Protein AF-N1U3L6-F1 (afdb_monomer)

Solvent-accessible surface area (backbone atoms only — not comparable to full-atom values): 5297 Å² total; per-residue (Å²): 109,69,66,60,43,61,68,37,44,86,75,75,50,80,61,57,45,75,47,72,54,46,48,60,44,81,92,51,69,81,52,95,73,62,80,78,53,38,54,44,71,61,44,51,55,53,51,50,55,44,52,76,67,57,35,68,64,48,56,43,60,49,66,67,55,55,58,53,55,53,49,61,76,64,57,56,67,81,58,55,66,57,74,70,73,122

Nearest PDB structures (foldseek):
  3hfg-assembly2_D  TM=6.598E-01  e=3.974E-01  Homo sapiens
  4bb5-assembly2_D  TM=6.541E-01  e=9.587E-01  Homo sapiens
  8c97-assembly1_E  TM=2.925E-01  e=5.580E+00  Escherichia coli
  3g5j-assembly2_B  TM=2.670E-01  e=7.830E+00  Clostridioides difficile 630
  5u4i-assembly1_E  TM=2.080E-01  e=7.317E+00  Escherichia coli K-12

Structure (mmCIF, N/CA/C/O backbone):
data_AF-N1U3L6-F1
#
_entry.id   AF-N1U3L6-F1
#
loop_
_atom_site.group_PDB
_atom_site.id
_atom_site.type_symbol
_atom_site.label_atom_id
_atom_site.label_alt_id
_atom_site.label_comp_id
_atom_site.label_asym_id
_atom_site.label_entity_id
_atom_site.label_seq_id
_atom_site.pdbx_PDB_ins_code
_atom_site.Cartn_x
_atom_site.Cartn_y
_atom_site.Cartn_z
_atom_site.occupancy
_atom_site.B_iso_or_equiv
_atom_site.auth_seq_id
_atom_site.auth_comp_id
_atom_site.auth_asym_id
_atom_site.auth_atom_id
_atom_site.pdbx_PDB_model_num
ATOM 1 N N . MET A 1 1 ? 3.647 4.189 12.993 1.00 89.25 1 MET A N 1
ATOM 2 C CA . MET A 1 1 ? 2.313 4.268 12.350 1.00 89.25 1 MET A CA 1
ATOM 3 C C . MET A 1 1 ? 1.181 3.892 13.301 1.00 89.25 1 MET A C 1
ATOM 5 O O . MET A 1 1 ? 0.169 4.575 13.273 1.00 89.25 1 MET A O 1
ATOM 9 N N . GLU A 1 2 ? 1.341 2.886 14.170 1.00 92.75 2 GLU A N 1
ATOM 10 C CA . GLU A 1 2 ? 0.291 2.515 15.140 1.00 92.75 2 GLU A CA 1
ATOM 11 C C . GLU A 1 2 ? -0.064 3.629 16.139 1.00 92.75 2 GLU A C 1
ATOM 13 O O . GLU A 1 2 ? -1.245 3.865 16.375 1.00 92.75 2 GLU A O 1
ATOM 18 N N . ALA A 1 3 ? 0.925 4.380 16.641 1.00 95.81 3 ALA A N 1
ATOM 19 C CA . ALA A 1 3 ? 0.675 5.540 17.506 1.00 95.81 3 ALA A CA 1
ATOM 20 C C . ALA A 1 3 ? -0.227 6.588 16.823 1.00 95.81 3 ALA A C 1
ATOM 22 O O . ALA A 1 3 ? -1.312 6.880 17.318 1.00 95.81 3 ALA A O 1
ATOM 23 N N . LEU A 1 4 ? 0.157 7.042 15.621 1.00 96.19 4 LEU A N 1
ATOM 24 C CA . LEU A 1 4 ? -0.633 7.979 14.811 1.00 96.19 4 LEU A CA 1
ATOM 25 C C . LEU A 1 4 ? -2.062 7.472 14.576 1.00 96.19 4 LEU A C 1
ATOM 27 O O . LEU A 1 4 ? -3.021 8.225 14.694 1.00 96.19 4 LEU A O 1
ATOM 31 N N . ARG A 1 5 ? -2.219 6.182 14.258 1.00 96.06 5 ARG A N 1
ATOM 32 C CA . ARG A 1 5 ? -3.535 5.564 14.062 1.00 96.06 5 ARG A CA 1
ATOM 33 C C . ARG A 1 5 ? -4.394 5.663 15.323 1.00 96.06 5 ARG A C 1
ATOM 35 O O . ARG A 1 5 ? -5.583 5.942 15.205 1.00 96.06 5 ARG A O 1
ATOM 42 N N . GLY A 1 6 ? -3.812 5.438 16.500 1.00 96.50 6 GLY A N 1
ATOM 43 C CA . GLY A 1 6 ? -4.491 5.615 17.784 1.00 96.50 6 GLY A CA 1
ATOM 44 C C . GLY A 1 6 ? -4.920 7.064 18.020 1.00 96.50 6 GLY A C 1
ATOM 45 O O . GLY A 1 6 ? -6.080 7.310 18.348 1.00 96.50 6 GLY A O 1
ATOM 46 N N . GLU A 1 7 ? -4.020 8.015 17.775 1.00 97.56 7 GLU A N 1
ATOM 47 C CA . GLU A 1 7 ? -4.257 9.452 17.969 1.00 97.56 7 GLU A CA 1
ATOM 48 C C . GLU A 1 7 ? -5.388 9.992 17.090 1.00 97.56 7 GLU A C 1
ATOM 50 O O . GLU A 1 7 ? -6.248 10.739 17.565 1.00 97.56 7 GLU A O 1
ATOM 55 N N . VAL A 1 8 ? -5.420 9.600 15.811 1.00 97.62 8 VAL A N 1
ATOM 56 C CA . VAL A 1 8 ? -6.377 10.167 14.850 1.00 97.62 8 VAL A CA 1
ATOM 57 C C . VAL A 1 8 ? -7.723 9.442 14.809 1.00 97.62 8 VAL A C 1
ATOM 59 O O . VAL A 1 8 ? -8.687 9.963 14.244 1.00 97.62 8 VAL A O 1
ATOM 62 N N . LYS A 1 9 ? -7.831 8.266 15.447 1.00 95.69 9 LYS A N 1
ATOM 63 C CA . LYS A 1 9 ? -9.051 7.440 15.454 1.00 95.69 9 LYS A CA 1
ATOM 64 C C . LYS A 1 9 ? -10.269 8.204 15.973 1.00 95.69 9 LYS A C 1
ATOM 66 O O . LYS A 1 9 ? -11.356 8.061 15.417 1.00 95.69 9 LYS A O 1
ATOM 71 N N . ARG A 1 10 ? -10.088 9.043 17.001 1.00 96.75 10 ARG A N 1
ATOM 72 C CA . ARG A 1 10 ? -11.164 9.866 17.589 1.00 96.75 10 ARG A CA 1
ATOM 73 C C . ARG A 1 10 ? -11.754 10.893 16.619 1.00 96.75 10 ARG A C 1
ATOM 75 O O . ARG A 1 10 ? -12.873 11.338 16.827 1.00 96.75 10 ARG A O 1
ATOM 82 N N . TYR A 1 11 ? -11.022 11.240 15.563 1.00 97.69 11 TYR A N 1
ATOM 83 C CA . TYR A 1 11 ? -11.462 12.175 14.526 1.00 97.69 11 TYR A CA 1
ATOM 84 C C . TYR A 1 11 ? -12.079 11.468 13.310 1.00 97.69 11 TYR A C 1
ATOM 86 O O . TYR A 1 11 ? -12.322 12.105 12.291 1.00 97.69 11 TYR A O 1
ATOM 94 N N . GLY A 1 12 ? -12.291 10.146 13.366 1.00 96.38 12 GLY A N 1
ATOM 95 C CA . GLY A 1 12 ? -12.826 9.377 12.238 1.00 96.38 12 GLY A CA 1
ATOM 96 C C . GLY A 1 12 ? -11.852 9.219 11.062 1.00 96.38 12 GLY A C 1
ATOM 97 O O . GLY A 1 12 ? -12.256 8.775 9.988 1.00 96.38 12 GLY A O 1
ATOM 98 N N . VAL A 1 13 ? -10.571 9.550 11.252 1.00 96.88 13 VAL A N 1
ATOM 99 C CA . VAL A 1 13 ? -9.538 9.463 10.211 1.00 96.88 13 VAL A CA 1
ATOM 100 C C . VAL A 1 13 ? -8.934 8.059 10.183 1.00 96.88 13 VAL A C 1
ATOM 102 O O . VAL A 1 13 ? -8.473 7.535 11.197 1.00 96.88 13 VAL A O 1
ATOM 105 N N . SER A 1 14 ? -8.899 7.441 9.001 1.00 96.88 14 SER A N 1
ATOM 106 C CA . SER A 1 14 ? -8.240 6.152 8.777 1.00 96.88 14 SER A CA 1
ATOM 107 C C . SER A 1 14 ? -6.847 6.333 8.180 1.00 96.88 14 SER A C 1
ATOM 109 O O . SER A 1 14 ? -6.695 6.955 7.133 1.00 96.88 14 SER A O 1
ATOM 111 N N . VAL A 1 15 ? -5.840 5.717 8.795 1.00 97.12 15 VAL A N 1
ATOM 112 C CA . VAL A 1 15 ? -4.464 5.684 8.274 1.00 97.12 15 VAL A CA 1
ATOM 113 C C . VAL A 1 15 ? -4.256 4.398 7.469 1.00 97.12 15 VAL A C 1
ATOM 115 O O . VAL A 1 15 ? -4.618 3.323 7.932 1.00 97.12 15 VAL A O 1
ATOM 118 N N . THR A 1 16 ? -3.652 4.456 6.286 1.00 97.56 16 THR A N 1
ATOM 119 C CA . THR A 1 16 ? -3.273 3.254 5.517 1.00 97.56 16 THR A CA 1
ATOM 120 C C . THR A 1 16 ? -1.779 3.304 5.234 1.00 97.56 16 THR A C 1
ATOM 122 O O . THR A 1 16 ? -1.302 4.277 4.658 1.00 97.56 16 THR A O 1
ATOM 125 N N . VAL A 1 17 ? -1.032 2.268 5.624 1.00 97.19 17 VAL A N 1
ATOM 126 C CA . VAL A 1 17 ? 0.404 2.175 5.318 1.00 97.19 17 VAL A CA 1
ATOM 127 C C . VAL A 1 17 ? 0.590 1.476 3.974 1.00 97.19 17 VAL A C 1
ATOM 129 O O . VAL A 1 17 ? 0.151 0.343 3.7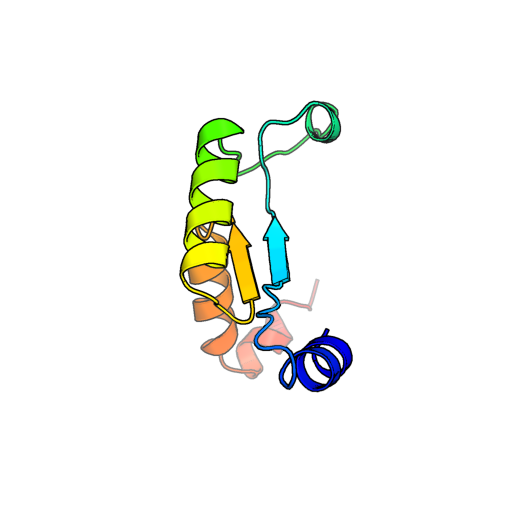93 1.00 97.19 17 VAL A O 1
ATOM 132 N N . ILE A 1 18 ? 1.240 2.137 3.020 1.00 95.62 18 ILE A N 1
ATOM 133 C CA . ILE A 1 18 ? 1.497 1.574 1.692 1.00 95.62 18 ILE A CA 1
ATOM 134 C C . ILE A 1 18 ? 2.979 1.232 1.565 1.00 95.62 18 ILE A C 1
ATOM 136 O O . ILE A 1 18 ? 3.837 2.085 1.767 1.00 95.62 18 ILE A O 1
ATOM 140 N N . HIS A 1 19 ? 3.263 -0.010 1.186 1.00 93.75 19 HIS A N 1
ATOM 141 C CA . HIS A 1 19 ? 4.595 -0.503 0.852 1.00 93.75 19 HIS A CA 1
ATOM 142 C C . HIS A 1 19 ? 4.677 -0.686 -0.672 1.00 93.75 19 HIS A C 1
ATOM 144 O O . HIS A 1 19 ? 4.283 -1.743 -1.186 1.00 93.75 19 HIS A O 1
ATOM 150 N N . PRO A 1 20 ? 5.089 0.342 -1.433 1.00 91.25 20 PRO A N 1
ATOM 151 C CA . PRO A 1 20 ? 5.197 0.218 -2.875 1.00 91.25 20 PRO A CA 1
ATOM 152 C C . PRO A 1 20 ? 6.390 -0.676 -3.247 1.00 91.25 20 PRO A C 1
ATOM 154 O O . PRO A 1 20 ? 7.485 -0.524 -2.715 1.00 91.25 20 PRO A O 1
ATOM 157 N N . GLY A 1 21 ? 6.168 -1.616 -4.163 1.00 89.25 21 GLY A N 1
ATOM 158 C CA . GLY A 1 21 ? 7.227 -2.274 -4.921 1.00 89.25 21 GLY A CA 1
ATOM 159 C C . GLY A 1 21 ? 7.603 -1.439 -6.148 1.00 89.25 21 GLY A C 1
ATOM 160 O O . GLY A 1 21 ? 7.452 -0.218 -6.159 1.00 89.25 21 GLY A O 1
ATOM 161 N N . PHE A 1 22 ? 8.043 -2.097 -7.220 1.00 91.44 22 PHE A N 1
ATOM 162 C CA . PHE A 1 22 ? 8.421 -1.398 -8.448 1.00 91.44 22 PHE A CA 1
ATOM 163 C C . PHE A 1 22 ? 7.190 -0.855 -9.193 1.00 91.44 22 PHE A C 1
ATOM 165 O O . PHE A 1 22 ? 6.391 -1.604 -9.757 1.00 91.44 22 PHE A O 1
ATOM 172 N N . ILE A 1 23 ? 7.054 0.470 -9.204 1.00 93.75 23 ILE A N 1
ATOM 173 C CA . ILE A 1 23 ? 6.092 1.218 -10.023 1.00 93.75 23 ILE A CA 1
ATOM 174 C C . ILE A 1 23 ? 6.884 2.027 -11.052 1.00 93.75 23 ILE A C 1
ATOM 176 O O . ILE A 1 23 ? 7.988 2.495 -10.758 1.00 93.75 23 ILE A O 1
ATOM 180 N N . ASP A 1 24 ? 6.360 2.142 -12.268 1.00 94.25 24 ASP A N 1
ATOM 181 C CA . ASP A 1 24 ? 7.032 2.835 -13.361 1.00 94.25 24 ASP A CA 1
ATOM 182 C C . ASP A 1 24 ? 6.964 4.357 -13.221 1.00 94.25 24 ASP A C 1
ATOM 184 O O . ASP A 1 24 ? 6.062 5.012 -13.730 1.00 94.25 24 ASP A O 1
ATOM 188 N N . THR A 1 25 ? 7.899 4.910 -12.454 1.00 93.25 25 THR A N 1
ATOM 189 C CA . THR A 1 25 ? 8.036 6.343 -12.188 1.00 93.25 25 THR A CA 1
ATOM 190 C C . THR A 1 25 ? 9.465 6.804 -12.485 1.00 93.25 25 THR A C 1
ATOM 192 O O . THR A 1 25 ? 10.395 5.999 -12.376 1.00 93.25 25 THR A O 1
ATOM 195 N N . PRO A 1 26 ? 9.689 8.105 -12.771 1.00 92.94 26 PRO A N 1
ATOM 196 C CA . PRO A 1 26 ? 11.021 8.629 -13.084 1.00 92.94 26 PRO A CA 1
ATOM 197 C C . PRO A 1 26 ? 12.103 8.295 -12.045 1.00 92.94 26 PRO A C 1
ATOM 199 O O . PRO A 1 26 ? 13.241 8.018 -12.414 1.00 92.94 26 PRO A O 1
ATOM 202 N N . ILE A 1 27 ? 11.735 8.236 -10.759 1.00 90.00 27 ILE A N 1
ATOM 203 C CA . ILE A 1 27 ? 12.635 7.864 -9.650 1.00 90.00 27 ILE A CA 1
ATOM 204 C C . ILE A 1 27 ? 1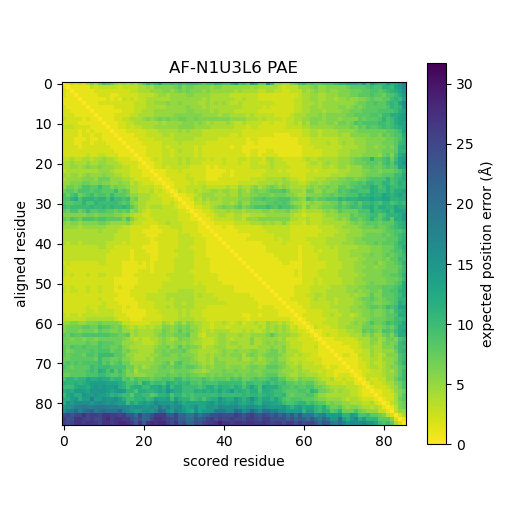3.235 6.454 -9.808 1.00 90.00 27 ILE A C 1
ATOM 206 O O . ILE A 1 27 ? 14.343 6.199 -9.350 1.00 90.00 27 ILE A O 1
ATOM 210 N N . ASN A 1 28 ? 12.531 5.545 -10.491 1.00 86.88 28 ASN A N 1
ATOM 211 C CA . ASN A 1 28 ? 12.924 4.147 -10.653 1.00 86.88 28 ASN A CA 1
ATOM 212 C C . ASN A 1 28 ? 13.616 3.866 -11.997 1.00 86.88 28 ASN A C 1
ATOM 214 O O . ASN A 1 28 ? 14.081 2.746 -12.209 1.00 86.88 28 ASN A O 1
ATOM 218 N N . ASN A 1 29 ? 13.707 4.851 -12.897 1.00 87.69 29 ASN A N 1
ATOM 219 C CA . ASN A 1 29 ? 14.224 4.655 -14.258 1.00 87.69 29 ASN A CA 1
ATOM 220 C C . ASN A 1 29 ? 15.714 4.300 -14.302 1.00 87.69 29 ASN A C 1
ATOM 222 O O . ASN A 1 29 ? 16.151 3.623 -15.226 1.00 87.69 29 ASN A O 1
ATOM 226 N N . GLN A 1 30 ? 16.486 4.723 -13.301 1.00 89.88 30 GLN A N 1
ATOM 227 C CA . GLN A 1 30 ? 17.929 4.469 -13.234 1.00 89.88 30 GLN A CA 1
ATOM 228 C C . GLN A 1 30 ? 18.275 3.110 -12.598 1.00 89.88 30 GLN A C 1
ATOM 230 O O . GLN A 1 30 ? 19.444 2.728 -12.542 1.00 89.88 30 GLN A O 1
ATOM 235 N N . MET A 1 31 ? 17.283 2.358 -12.104 1.00 89.06 31 MET A N 1
ATOM 236 C CA . MET A 1 31 ? 17.538 1.058 -11.487 1.00 89.06 31 MET A CA 1
ATOM 237 C C . MET A 1 31 ? 17.818 -0.020 -12.533 1.00 89.06 31 MET A C 1
ATOM 239 O O . MET A 1 31 ? 16.999 -0.284 -13.410 1.00 89.06 31 MET A O 1
ATOM 243 N N . LYS A 1 32 ? 18.947 -0.717 -12.363 1.00 88.31 32 LYS A N 1
ATOM 244 C CA . LYS A 1 32 ? 19.376 -1.829 -13.229 1.00 88.31 32 LYS A CA 1
ATOM 245 C C . LYS A 1 32 ? 18.411 -3.019 -13.227 1.00 88.31 32 LYS A C 1
ATOM 247 O O . LYS A 1 32 ? 18.375 -3.773 -14.190 1.00 88.31 32 LYS A O 1
ATOM 252 N N . SER A 1 33 ? 17.656 -3.213 -12.145 1.00 89.75 33 SER A N 1
ATOM 253 C CA . SER A 1 33 ? 16.719 -4.325 -11.994 1.00 89.75 33 SER A CA 1
ATOM 254 C C . SER A 1 33 ? 15.402 -3.826 -11.415 1.00 89.75 33 SER A C 1
ATOM 256 O O . SER A 1 33 ? 15.381 -3.164 -10.379 1.00 89.75 33 SER A O 1
ATOM 258 N N . ARG A 1 34 ? 14.305 -4.120 -12.118 1.00 90.12 34 ARG A N 1
ATOM 259 C CA . ARG A 1 34 ? 12.941 -3.676 -11.789 1.00 90.12 34 ARG A CA 1
ATOM 260 C C . ARG A 1 34 ? 11.955 -4.847 -11.931 1.00 90.12 34 ARG A C 1
ATOM 262 O O . ARG A 1 34 ? 11.015 -4.770 -12.727 1.00 90.12 34 ARG A O 1
ATOM 269 N N . PRO A 1 35 ? 12.192 -5.982 -11.249 1.00 88.19 35 PRO A N 1
ATOM 270 C CA . PRO A 1 35 ? 11.389 -7.180 -11.441 1.00 88.19 35 PRO A CA 1
ATOM 271 C C . PRO A 1 35 ? 9.938 -6.913 -11.036 1.00 88.19 35 PRO A C 1
ATOM 273 O O . PRO A 1 35 ? 9.671 -6.303 -10.002 1.00 88.19 35 PRO A O 1
ATOM 276 N N . PHE A 1 36 ? 8.995 -7.387 -11.851 1.00 89.81 36 PHE A N 1
ATOM 277 C CA . PHE A 1 36 ? 7.556 -7.221 -11.611 1.00 89.81 36 PHE A CA 1
ATOM 278 C C . PHE A 1 36 ? 7.094 -5.753 -11.547 1.00 89.81 36 PHE A C 1
ATOM 280 O O . PHE A 1 36 ? 6.096 -5.448 -10.888 1.00 89.81 36 PHE A O 1
ATOM 287 N N . VAL A 1 37 ? 7.806 -4.847 -12.233 1.00 93.44 37 VAL A N 1
ATOM 288 C CA . VAL A 1 37 ? 7.392 -3.446 -12.373 1.00 93.44 37 VAL A CA 1
ATOM 289 C C . VAL A 1 37 ? 6.011 -3.340 -13.018 1.00 93.44 37 VAL A C 1
ATOM 291 O O . VAL A 1 37 ? 5.680 -4.071 -13.953 1.00 93.44 37 VAL A O 1
ATOM 294 N N . ILE A 1 38 ? 5.187 -2.429 -12.502 1.00 94.81 38 ILE A N 1
ATOM 295 C CA . ILE A 1 38 ? 3.863 -2.129 -13.057 1.00 94.81 38 ILE A CA 1
ATOM 296 C C . ILE A 1 38 ? 3.761 -0.664 -13.510 1.00 94.81 38 ILE A C 1
ATOM 298 O O . ILE A 1 38 ? 4.396 0.191 -12.892 1.00 94.81 38 ILE A O 1
ATOM 302 N N . PRO A 1 39 ? 2.916 -0.350 -14.514 1.00 95.44 39 PRO A N 1
ATOM 303 C CA . PRO A 1 39 ? 2.652 1.031 -14.922 1.00 95.44 39 PRO A CA 1
ATOM 304 C C . PRO A 1 39 ? 2.125 1.899 -13.774 1.00 95.44 39 PRO A C 1
ATOM 306 O O . PRO A 1 39 ? 1.422 1.394 -12.882 1.00 95.44 39 PRO A O 1
ATOM 309 N N . VAL A 1 40 ? 2.415 3.201 -13.815 1.00 95.38 40 VAL A N 1
ATOM 310 C CA . VAL A 1 40 ? 2.040 4.161 -12.763 1.00 95.38 40 VAL A CA 1
ATOM 311 C C . VAL A 1 40 ? 0.532 4.242 -12.550 1.00 95.38 40 VAL A C 1
ATOM 313 O O . VAL A 1 40 ? 0.077 4.205 -11.407 1.00 95.38 40 VAL A O 1
ATOM 316 N N . GLU A 1 41 ? -0.270 4.215 -13.612 1.00 96.25 41 GLU A N 1
ATOM 317 C CA . GLU A 1 41 ? -1.735 4.292 -13.548 1.00 96.25 41 GLU A CA 1
ATOM 318 C C . GLU A 1 41 ? -2.305 3.074 -12.817 1.00 96.25 41 GLU A C 1
ATOM 320 O O . GLU A 1 41 ? -3.211 3.168 -11.982 1.00 96.25 41 GLU A O 1
ATOM 325 N N . ARG A 1 42 ? -1.733 1.895 -13.090 1.00 95.88 42 ARG A N 1
ATOM 326 C CA . ARG A 1 42 ? -2.120 0.645 -12.431 1.00 95.88 42 ARG A CA 1
ATOM 327 C C . ARG A 1 42 ? -1.686 0.642 -10.965 1.00 95.88 42 ARG A C 1
ATOM 329 O O . ARG A 1 42 ? -2.445 0.152 -10.123 1.00 95.88 42 ARG A O 1
ATOM 336 N N . GLY A 1 43 ? -0.497 1.163 -10.661 1.00 95.31 43 GLY A N 1
ATOM 337 C CA . GLY A 1 43 ? 0.001 1.335 -9.295 1.00 95.31 43 GLY A CA 1
ATOM 338 C C . GLY A 1 43 ? -0.904 2.253 -8.480 1.00 95.31 43 GLY A C 1
ATOM 339 O O . GLY A 1 43 ? -1.441 1.829 -7.455 1.00 95.31 43 GLY A O 1
ATOM 340 N N . ALA A 1 44 ? -1.172 3.451 -8.996 1.00 96.19 44 ALA A N 1
ATOM 341 C CA . ALA A 1 44 ? -2.042 4.446 -8.381 1.00 96.19 44 ALA A CA 1
ATOM 342 C C .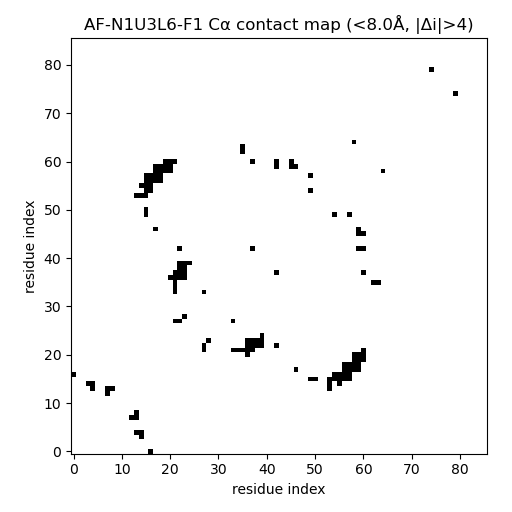 ALA A 1 44 ? -3.449 3.894 -8.119 1.00 96.19 44 ALA A C 1
ATOM 344 O O . ALA A 1 44 ? -3.933 3.945 -6.989 1.00 96.19 44 ALA A O 1
ATOM 345 N N . ARG A 1 45 ? -4.082 3.254 -9.115 1.00 97.62 45 ARG A N 1
ATOM 346 C CA . ARG A 1 45 ? -5.427 2.672 -8.951 1.00 97.62 45 ARG A CA 1
ATOM 347 C C . ARG A 1 45 ? -5.470 1.574 -7.887 1.00 97.62 45 ARG A C 1
ATOM 349 O O . ARG A 1 45 ? -6.473 1.430 -7.189 1.00 97.62 45 ARG A O 1
ATOM 356 N N . LYS A 1 46 ? -4.409 0.772 -7.758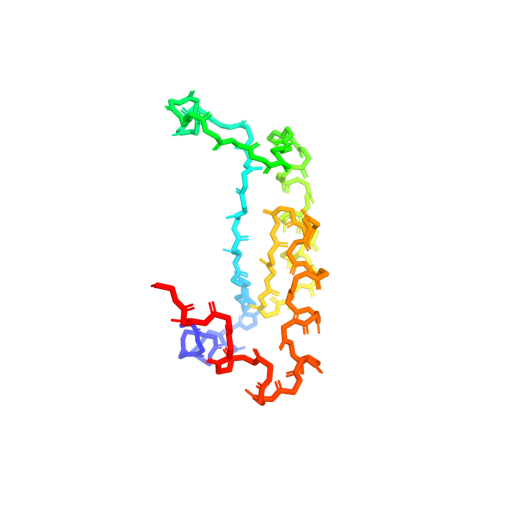 1.00 96.50 46 LYS A N 1
ATOM 357 C CA . LYS A 1 46 ? -4.313 -0.257 -6.709 1.00 96.50 46 LYS A CA 1
ATOM 358 C C . LYS A 1 46 ? -4.124 0.365 -5.328 1.00 96.50 46 LYS A C 1
ATOM 360 O O . LYS A 1 46 ? -4.774 -0.098 -4.398 1.00 96.50 46 LYS A O 1
ATOM 365 N N . ILE A 1 47 ? -3.279 1.389 -5.203 1.00 97.00 47 ILE A N 1
ATOM 366 C CA . ILE A 1 47 ? -3.080 2.128 -3.949 1.00 97.00 47 ILE A CA 1
ATOM 367 C C . ILE A 1 47 ? -4.395 2.771 -3.506 1.00 97.00 47 ILE A C 1
ATOM 369 O O . ILE A 1 47 ? -4.832 2.525 -2.385 1.00 97.00 47 ILE A O 1
ATOM 373 N N . TYR A 1 48 ? -5.071 3.483 -4.411 1.00 97.69 48 TYR A N 1
ATOM 374 C CA . TYR A 1 48 ? -6.373 4.102 -4.161 1.00 97.69 48 TYR A CA 1
ATOM 375 C C . TYR A 1 48 ? -7.381 3.101 -3.585 1.00 97.69 48 TYR A C 1
ATOM 377 O O . TYR A 1 48 ? -7.912 3.313 -2.503 1.00 97.69 48 TYR A O 1
ATOM 385 N N . LYS A 1 49 ? -7.554 1.937 -4.227 1.00 97.69 49 LYS A N 1
ATOM 386 C CA . LYS A 1 49 ? -8.456 0.887 -3.719 1.00 97.69 49 LYS A CA 1
ATOM 387 C C . LYS A 1 49 ? -8.102 0.399 -2.310 1.00 97.69 49 LYS A C 1
ATOM 389 O O . LYS A 1 49 ? -8.988 0.002 -1.564 1.00 97.69 49 LYS A O 1
ATOM 394 N N . ARG A 1 50 ? -6.817 0.362 -1.944 1.00 97.38 50 ARG A N 1
ATOM 395 C CA . ARG A 1 50 ? -6.391 -0.060 -0.597 1.00 97.38 50 ARG A CA 1
ATOM 396 C C . ARG A 1 50 ? -6.709 1.004 0.447 1.00 97.38 50 ARG A C 1
ATOM 398 O O . ARG A 1 50 ? -7.138 0.639 1.537 1.00 97.38 50 ARG A O 1
ATOM 405 N N . ILE A 1 51 ? -6.546 2.275 0.087 1.00 97.06 51 ILE A N 1
ATOM 406 C CA . ILE A 1 51 ? -6.929 3.417 0.922 1.00 97.06 51 ILE A CA 1
ATOM 407 C C . ILE A 1 51 ? -8.449 3.434 1.135 1.00 97.06 51 ILE A C 1
ATOM 409 O O . ILE A 1 51 ? -8.885 3.483 2.282 1.00 97.06 51 ILE A O 1
ATOM 413 N N . GLU A 1 52 ? -9.245 3.287 0.070 1.00 97.81 52 GLU A N 1
ATOM 414 C CA . GLU A 1 52 ? -10.719 3.232 0.146 1.00 97.81 52 GLU A CA 1
ATOM 415 C C . GLU A 1 52 ? -11.217 2.087 1.033 1.00 97.81 52 GLU A C 1
ATOM 417 O O . GLU A 1 52 ? -12.137 2.251 1.830 1.00 97.81 52 GLU A O 1
ATOM 422 N N 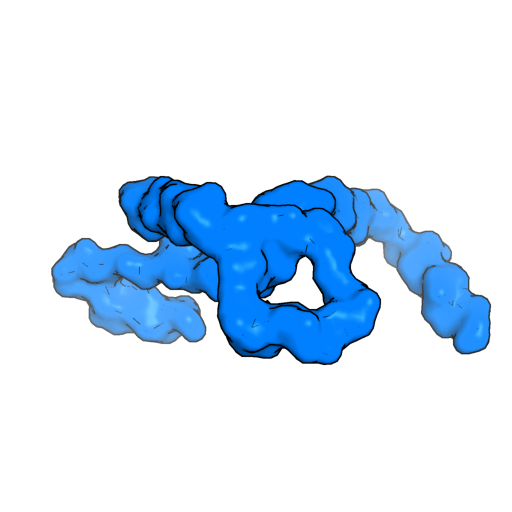. ASN A 1 53 ? -10.553 0.931 0.963 1.00 97.44 53 ASN A N 1
ATOM 423 C CA . ASN A 1 53 ? -10.863 -0.218 1.811 1.00 97.44 53 ASN A CA 1
ATOM 424 C C . ASN A 1 53 ? -10.373 -0.063 3.265 1.00 97.44 53 ASN A C 1
ATOM 426 O O . ASN A 1 53 ? -10.527 -0.997 4.052 1.00 97.44 53 ASN A O 1
ATOM 430 N N . LYS A 1 54 ? -9.754 1.072 3.625 1.00 96.88 54 LYS A N 1
ATOM 431 C CA . LYS A 1 54 ? -9.245 1.396 4.970 1.00 96.88 54 LYS A CA 1
ATOM 432 C C . LYS A 1 54 ? -8.359 0.300 5.570 1.00 96.88 54 LYS A C 1
ATOM 434 O O . LYS A 1 54 ? -8.408 0.031 6.772 1.00 96.88 54 LYS A O 1
ATOM 439 N N . VAL A 1 55 ? -7.550 -0.359 4.738 1.00 96.75 55 VAL A N 1
ATOM 440 C CA . VAL A 1 55 ? -6.660 -1.427 5.213 1.00 96.75 55 VAL A CA 1
ATOM 441 C C . VAL A 1 55 ? -5.574 -0.847 6.119 1.00 96.75 55 VAL A C 1
ATOM 443 O O . VAL A 1 55 ? -5.097 0.264 5.910 1.00 96.75 55 VAL A O 1
ATOM 446 N N . LEU A 1 56 ? -5.134 -1.602 7.126 1.00 96.25 56 LEU A N 1
ATOM 447 C CA . LEU A 1 56 ? -4.083 -1.111 8.024 1.00 96.25 56 LEU A CA 1
ATOM 448 C C . LEU A 1 56 ? -2.747 -0.940 7.281 1.00 96.25 56 LEU A C 1
ATOM 450 O O . LEU A 1 56 ? -2.067 0.078 7.431 1.00 96.25 56 LEU A O 1
ATOM 454 N N . SER A 1 57 ? -2.402 -1.922 6.446 1.00 95.44 57 SER A N 1
ATOM 455 C CA . SER A 1 57 ? -1.201 -1.933 5.616 1.00 95.44 57 SER A CA 1
ATOM 456 C C . SER A 1 57 ? -1.439 -2.695 4.307 1.00 95.44 57 SER A C 1
ATOM 458 O O . SER A 1 57 ? -2.248 -3.625 4.252 1.00 95.44 57 SER A O 1
ATOM 460 N N . ALA A 1 58 ? -0.749 -2.300 3.237 1.00 95.12 58 ALA A N 1
ATOM 461 C CA . ALA A 1 58 ? -0.794 -2.965 1.943 1.00 95.12 58 ALA A CA 1
ATOM 462 C C . ALA A 1 58 ? 0.522 -2.854 1.166 1.00 95.12 58 ALA A C 1
ATOM 464 O O . ALA A 1 58 ? 1.060 -1.766 0.986 1.00 95.12 58 ALA A O 1
ATOM 465 N N . THR A 1 59 ? 0.957 -3.969 0.576 1.00 94.38 59 THR A N 1
ATOM 466 C CA . THR A 1 59 ? 2.018 -3.990 -0.444 1.00 94.38 59 THR A CA 1
ATOM 467 C C . THR A 1 59 ? 1.424 -3.858 -1.850 1.00 94.38 59 THR A C 1
ATOM 469 O O . THR A 1 59 ? 0.435 -4.534 -2.174 1.00 94.38 59 THR A O 1
ATOM 472 N N . VAL A 1 60 ? 2.002 -2.990 -2.691 1.00 93.56 60 VAL A N 1
ATOM 473 C CA . VAL A 1 60 ? 1.540 -2.731 -4.070 1.00 93.56 60 VAL A CA 1
ATOM 474 C C . VAL A 1 60 ? 2.727 -2.635 -5.041 1.00 93.56 60 VAL A C 1
ATOM 476 O O . VAL A 1 60 ? 3.512 -1.711 -4.901 1.00 93.56 60 VAL A O 1
ATOM 479 N N . PRO A 1 61 ? 2.845 -3.495 -6.071 1.00 91.25 61 PRO A N 1
ATOM 480 C CA . PRO A 1 61 ? 1.963 -4.616 -6.396 1.00 91.25 61 PRO A CA 1
ATOM 481 C C . PRO A 1 61 ? 1.996 -5.718 -5.327 1.00 91.25 61 PRO A C 1
ATOM 483 O O . PRO A 1 61 ? 2.996 -5.914 -4.657 1.00 91.25 61 PRO A O 1
ATOM 486 N N . TRP A 1 62 ? 0.883 -6.438 -5.156 1.00 88.06 62 TRP A N 1
ATOM 487 C CA . TRP A 1 62 ? 0.798 -7.545 -4.188 1.00 88.06 62 TRP A CA 1
ATOM 488 C C . TRP A 1 62 ? 1.587 -8.789 -4.639 1.00 88.06 62 TRP A C 1
ATOM 490 O O . TRP A 1 62 ? 2.089 -9.541 -3.812 1.00 88.06 62 TRP A O 1
ATOM 500 N N . PHE A 1 63 ? 1.695 -8.998 -5.952 1.00 86.62 63 PHE A N 1
ATOM 501 C CA . PHE A 1 63 ? 2.455 -10.077 -6.568 1.00 86.62 63 PHE A CA 1
ATOM 502 C C . PHE A 1 63 ? 3.870 -9.581 -6.903 1.00 86.62 63 PHE A C 1
ATOM 504 O O . PHE A 1 63 ? 3.982 -8.456 -7.396 1.00 86.62 63 PHE A O 1
ATOM 511 N N . PRO A 1 64 ? 4.923 -10.389 -6.687 1.00 88.62 64 PRO A N 1
ATOM 512 C CA . PRO A 1 64 ? 4.911 -11.748 -6.128 1.00 88.62 64 PRO A CA 1
ATOM 513 C C . PRO A 1 64 ? 4.967 -11.791 -4.593 1.00 88.62 64 PRO A C 1
ATOM 515 O O . PRO A 1 64 ? 4.887 -12.868 -4.009 1.00 88.62 64 PRO A O 1
ATOM 518 N N . TRP A 1 65 ? 5.092 -10.641 -3.925 1.00 86.69 65 TRP A N 1
ATOM 519 C CA . TRP A 1 65 ? 5.407 -10.537 -2.492 1.00 86.69 65 TRP A CA 1
ATOM 520 C C . TRP A 1 65 ? 4.443 -11.275 -1.569 1.00 86.69 65 TRP A C 1
ATOM 522 O O . TRP A 1 65 ? 4.854 -11.774 -0.529 1.00 86.69 65 TRP A O 1
ATOM 532 N N . VAL A 1 66 ? 3.176 -11.392 -1.953 1.00 87.44 66 VAL A N 1
ATOM 533 C CA . VAL A 1 66 ? 2.185 -12.202 -1.240 1.00 87.44 66 VAL A CA 1
ATOM 534 C C . VAL A 1 66 ? 2.584 -13.677 -1.150 1.00 87.44 66 VAL A C 1
ATOM 536 O O . VAL A 1 66 ? 2.472 -14.271 -0.082 1.00 87.44 66 VAL A O 1
ATOM 539 N N . PHE A 1 67 ? 3.082 -14.259 -2.245 1.00 88.62 67 PHE A N 1
ATOM 540 C CA . PHE A 1 67 ? 3.507 -15.654 -2.303 1.00 88.62 67 PHE A CA 1
ATOM 541 C C . PHE A 1 67 ? 4.785 -15.838 -1.508 1.00 88.62 67 PHE A C 1
ATOM 543 O O . PHE A 1 67 ? 4.881 -16.776 -0.723 1.00 88.62 67 PHE A O 1
ATOM 550 N N . LEU A 1 68 ? 5.722 -14.898 -1.657 1.00 87.19 68 LEU A N 1
ATOM 551 C CA . LEU A 1 68 ? 6.949 -14.900 -0.879 1.00 87.19 68 LEU A CA 1
ATOM 552 C C . LEU A 1 68 ? 6.633 -14.834 0.619 1.00 87.19 68 LEU A C 1
ATOM 554 O O . LEU A 1 68 ? 7.009 -15.734 1.354 1.00 87.19 68 LEU A O 1
ATOM 558 N N . GLY A 1 69 ? 5.856 -13.849 1.069 1.00 86.25 69 GLY A N 1
ATOM 559 C CA . GLY A 1 69 ? 5.485 -13.704 2.478 1.00 86.25 69 GLY A CA 1
ATOM 560 C C . GLY A 1 69 ? 4.701 -14.900 3.026 1.00 86.25 69 GLY A C 1
ATOM 561 O O . GLY A 1 69 ? 4.899 -15.292 4.174 1.00 86.25 69 GLY A O 1
ATOM 562 N N . TYR A 1 70 ? 3.835 -15.513 2.219 1.00 88.38 70 TYR A N 1
ATOM 563 C CA . TYR A 1 70 ? 3.127 -16.734 2.598 1.00 88.38 70 TYR A CA 1
ATOM 564 C C . TYR A 1 70 ? 4.070 -17.926 2.768 1.00 88.38 70 TYR A C 1
ATOM 566 O O . TYR A 1 70 ? 3.985 -18.635 3.771 1.00 88.38 70 TYR A O 1
ATOM 574 N N . LEU A 1 71 ? 4.977 -18.127 1.810 1.00 89.94 71 LEU A N 1
ATOM 575 C 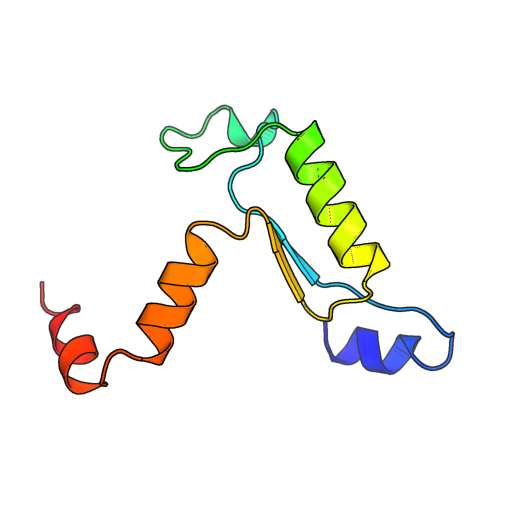CA . LEU A 1 71 ? 5.981 -19.182 1.865 1.00 89.94 71 LEU A CA 1
ATOM 576 C C . LEU A 1 71 ? 6.884 -18.981 3.082 1.00 89.94 71 LEU A C 1
ATOM 578 O O . LEU A 1 71 ? 7.097 -19.913 3.851 1.00 89.94 71 LEU A O 1
ATOM 582 N N . MET A 1 72 ? 7.321 -17.744 3.317 1.00 88.00 72 MET A N 1
ATOM 583 C CA . MET A 1 72 ? 8.207 -17.421 4.426 1.00 88.00 72 MET A CA 1
ATOM 584 C C . MET A 1 72 ? 7.602 -17.778 5.789 1.00 88.00 72 MET A C 1
ATOM 586 O O . MET A 1 72 ? 8.287 -18.324 6.645 1.00 88.00 72 MET A O 1
ATOM 590 N N . LYS A 1 73 ? 6.304 -17.520 5.980 1.00 87.75 73 LYS A N 1
ATOM 591 C CA . LYS A 1 73 ? 5.59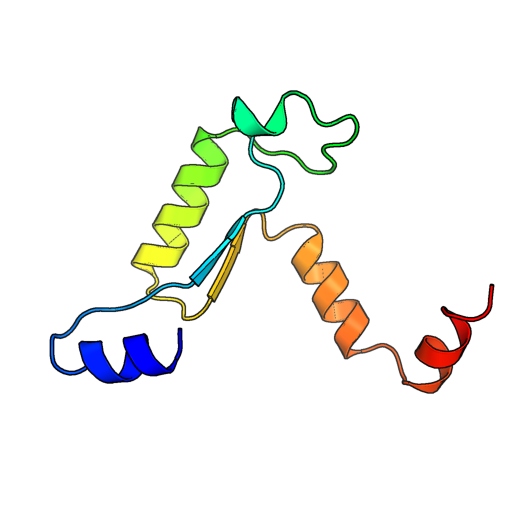2 -17.849 7.227 1.00 87.75 73 LYS A CA 1
ATOM 592 C C . LYS A 1 73 ? 5.388 -19.348 7.452 1.00 87.75 73 LYS A C 1
ATOM 594 O O . LYS A 1 73 ? 5.022 -19.739 8.554 1.00 87.75 73 LYS A O 1
ATOM 599 N N . ARG A 1 74 ? 5.537 -20.171 6.411 1.00 90.19 74 ARG A N 1
ATOM 600 C CA . ARG A 1 74 ? 5.253 -21.613 6.447 1.00 90.19 74 ARG A CA 1
ATOM 601 C C . ARG A 1 74 ? 6.493 -22.488 6.429 1.00 90.19 74 ARG A C 1
ATOM 603 O O . ARG A 1 74 ? 6.386 -23.664 6.757 1.00 90.19 74 ARG A O 1
ATOM 610 N N . ILE A 1 75 ? 7.640 -21.947 6.033 1.00 88.44 75 ILE A N 1
ATOM 611 C CA . ILE A 1 75 ? 8.905 -22.675 6.065 1.00 88.44 75 ILE A CA 1
ATOM 612 C C . ILE A 1 75 ? 9.287 -22.936 7.536 1.00 88.44 75 ILE A C 1
ATOM 614 O O . ILE A 1 75 ? 9.401 -21.976 8.301 1.00 88.44 75 ILE A O 1
ATOM 618 N N . PRO A 1 76 ? 9.496 -24.207 7.939 1.00 89.56 76 PRO A N 1
ATOM 619 C CA . PRO A 1 76 ? 10.012 -24.548 9.260 1.00 89.56 76 PRO A CA 1
ATOM 620 C C . PRO A 1 76 ? 11.389 -23.936 9.532 1.00 89.56 76 PRO A C 1
ATOM 622 O O . PRO A 1 76 ? 12.234 -23.840 8.642 1.00 89.56 76 PRO A O 1
ATOM 625 N N . GLU A 1 77 ? 11.655 -23.600 10.790 1.00 85.06 77 GLU A N 1
ATOM 626 C CA . GLU A 1 77 ? 12.880 -22.910 11.217 1.00 85.06 77 GLU A CA 1
ATOM 627 C C . GLU A 1 77 ? 14.180 -23.661 10.869 1.00 85.06 77 GLU A C 1
ATOM 629 O O . GLU A 1 77 ? 15.176 -23.046 10.494 1.00 85.06 77 GLU A O 1
ATOM 634 N N . PHE A 1 78 ? 14.164 -24.999 10.867 1.00 87.00 78 PHE A N 1
ATOM 635 C CA . PHE A 1 78 ? 15.337 -25.800 10.488 1.00 87.00 78 PHE A CA 1
ATOM 636 C C . PHE A 1 78 ? 15.725 -25.678 9.001 1.00 87.00 78 PHE A C 1
ATOM 638 O O . PHE A 1 78 ? 16.848 -26.019 8.629 1.00 87.00 78 PHE A O 1
ATOM 645 N N . LEU A 1 79 ? 14.801 -25.252 8.130 1.00 86.19 79 LEU A N 1
ATOM 646 C CA . LEU A 1 79 ? 15.111 -24.932 6.734 1.00 86.19 79 LEU A CA 1
ATOM 647 C C . LEU A 1 79 ? 15.646 -23.505 6.615 1.00 86.19 79 LEU A C 1
ATOM 649 O O . LEU A 1 79 ? 16.532 -23.259 5.800 1.00 86.19 79 LEU A O 1
ATOM 653 N N . TRP A 1 80 ? 15.165 -22.588 7.459 1.00 85.31 80 TRP A N 1
ATOM 654 C CA . TRP A 1 80 ? 15.678 -21.222 7.525 1.00 85.31 80 TRP A CA 1
ATOM 655 C C . TRP A 1 80 ? 17.155 -21.171 7.908 1.00 85.31 80 TRP A C 1
ATOM 657 O O . TRP A 1 80 ? 1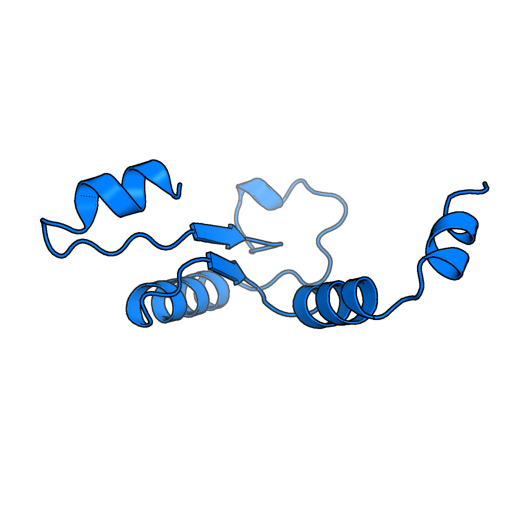7.925 -20.470 7.251 1.00 85.31 80 TRP A O 1
ATOM 667 N N . SER A 1 81 ? 17.574 -21.972 8.890 1.00 81.06 81 SER A N 1
ATOM 668 C CA . SER A 1 81 ? 18.978 -22.040 9.317 1.00 81.06 81 SER A CA 1
ATOM 669 C C . SER A 1 81 ? 19.931 -22.541 8.224 1.00 81.06 81 SER A C 1
ATOM 671 O O . SER A 1 81 ? 21.119 -22.230 8.256 1.00 81.06 81 SER A O 1
ATOM 673 N N . LYS A 1 82 ? 19.421 -23.265 7.218 1.00 79.38 82 LYS A N 1
ATOM 674 C CA . LYS A 1 82 ? 20.208 -23.773 6.082 1.00 79.38 82 LYS A CA 1
ATOM 675 C C . LYS A 1 82 ? 20.329 -22.786 4.921 1.00 79.38 82 LYS A C 1
ATOM 677 O O . LYS A 1 82 ? 21.229 -22.938 4.104 1.00 79.38 82 LYS A O 1
ATOM 682 N N . ILE A 1 83 ? 19.452 -21.783 4.833 1.00 80.25 83 ILE A N 1
ATOM 683 C CA . ILE A 1 83 ? 19.466 -20.782 3.749 1.00 80.25 83 ILE A CA 1
ATOM 684 C C . ILE A 1 83 ? 20.606 -19.760 3.937 1.00 80.25 83 ILE A C 1
ATOM 686 O O . ILE A 1 83 ? 21.071 -19.183 2.959 1.00 80.25 83 ILE A O 1
ATOM 690 N N . GLY A 1 84 ? 21.084 -19.563 5.172 1.00 62.56 84 GLY A N 1
ATOM 691 C CA . GLY A 1 84 ? 22.145 -18.606 5.517 1.00 62.56 84 GLY A CA 1
ATOM 692 C C . GLY A 1 84 ? 23.573 -19.163 5.566 1.00 62.56 84 GLY A C 1
ATOM 693 O O . GLY A 1 84 ? 24.484 -18.416 5.900 1.00 62.56 84 GLY A O 1
ATOM 694 N N . LEU A 1 85 ? 23.792 -20.447 5.262 1.00 51.78 85 LEU A N 1
ATOM 695 C CA . LEU A 1 85 ? 25.133 -21.040 5.198 1.00 51.78 85 LEU A CA 1
ATOM 696 C C . LEU A 1 85 ? 25.658 -20.975 3.760 1.00 51.78 85 LEU A C 1
ATOM 698 O O . LEU A 1 85 ? 25.566 -21.943 3.002 1.00 51.78 85 LEU A O 1
ATOM 702 N N . LYS A 1 86 ? 26.186 -19.812 3.385 1.00 44.03 86 LYS A N 1
ATOM 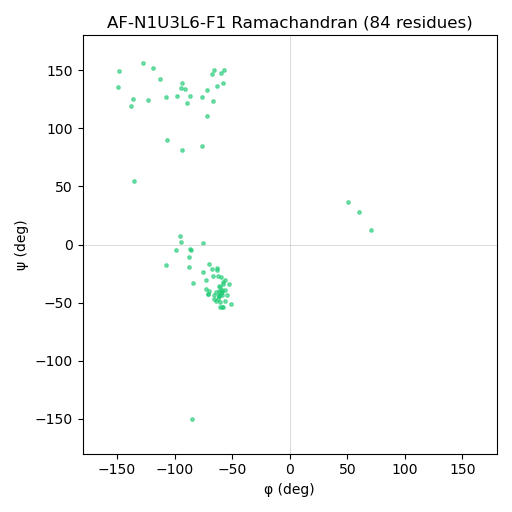703 C CA . LYS A 1 86 ? 27.114 -19.674 2.265 1.00 44.03 86 LYS A CA 1
ATOM 704 C C . LYS A 1 86 ? 28.137 -18.592 2.560 1.00 44.03 86 LYS A C 1
ATOM 706 O O . LYS A 1 86 ? 27.712 -17.526 3.052 1.00 44.03 86 LYS A O 1
#

Secondary structure (DSSP, 8-state):
-HHHHHHHHTTTPPP-EEEE--EE-GGGTT-S--TT-EEHHHHHHHHHHHHHTT-SEEEES-TTHHHHHHHHHHS-HHHHHHHT--

Organism: NCBI:txid1049986

Sequence (86 aa):
MEALRGEVKRYGVSVTVIHPGFIDTPINNQMKSRPFVIPVERGARKIYKRIENKVLSATVPWFPWVFLGYLMKRIPEFLWSKIGLK

pLDDT: mean 90.95, std 8.66, range [44.03, 97.81]

Mean predicted aligned error: 5.43 Å

InterPro domains:
  IPR036291 NAD(P)-binding domain superfamily [SSF51735] (2-84)

Foldseek 3Di:
DVVVQVVCVVVVDFDEAEAEAAEPDPVCPPDPDRPPYDYNVQQVVVVVVRVVVSPNYDYPPCPPVVVVVVVVVPDDVVVVVVVPDD

Radius of gyration: 16.88 Å; Cα contacts (8 Å, |Δi|>4): 70; chains: 1; bounding box: 40×38×33 Å